Protein AF-A0A2D6E5T2-F1 (afdb_monomer_lite)

Structure (mmCIF, N/CA/C/O backbone):
data_AF-A0A2D6E5T2-F1
#
_entry.id   AF-A0A2D6E5T2-F1
#
loop_
_atom_site.group_PDB
_atom_site.id
_atom_site.type_symbol
_atom_site.label_atom_id
_atom_site.label_alt_id
_atom_site.label_comp_id
_atom_site.label_asym_id
_atom_site.label_entity_id
_atom_site.label_seq_id
_atom_site.pdbx_PDB_ins_code
_atom_site.Cartn_x
_atom_site.Cartn_y
_atom_site.Cartn_z
_atom_site.occupancy
_atom_site.B_iso_or_equiv
_atom_site.auth_seq_id
_atom_site.auth_comp_id
_atom_site.auth_asym_id
_atom_site.auth_atom_id
_atom_site.pdbx_PDB_model_num
ATOM 1 N N . ILE A 1 1 ? 6.210 11.030 -13.952 1.00 91.38 1 ILE A N 1
ATOM 2 C CA . ILE A 1 1 ? 4.864 11.415 -13.448 1.00 91.38 1 ILE A CA 1
ATOM 3 C C . ILE A 1 1 ? 3.817 10.386 -13.850 1.00 91.38 1 ILE A C 1
ATOM 5 O O . ILE A 1 1 ? 3.190 9.835 -12.960 1.00 91.38 1 ILE A O 1
ATOM 9 N N . LEU A 1 2 ? 3.668 10.065 -15.143 1.00 96.06 2 LEU A N 1
ATOM 10 C CA . LEU A 1 2 ? 2.679 9.072 -15.586 1.00 96.06 2 LEU A CA 1
ATOM 11 C C . LEU A 1 2 ? 2.822 7.721 -14.865 1.00 96.06 2 LEU A C 1
ATOM 13 O O . LEU A 1 2 ? 1.842 7.236 -14.321 1.00 96.06 2 LEU A O 1
ATOM 17 N N . ALA A 1 3 ? 4.040 7.175 -14.765 1.00 94.00 3 ALA A N 1
ATOM 18 C CA . ALA A 1 3 ? 4.286 5.924 -14.041 1.00 94.00 3 ALA A CA 1
ATOM 19 C C . ALA A 1 3 ? 3.826 5.972 -12.572 1.00 94.00 3 ALA A C 1
ATOM 21 O O . ALA A 1 3 ? 3.223 5.023 -12.094 1.00 94.00 3 ALA A O 1
ATOM 22 N N . PHE A 1 4 ? 4.035 7.097 -11.883 1.00 96.69 4 PHE A N 1
ATOM 23 C CA . PHE A 1 4 ? 3.576 7.294 -10.504 1.00 96.69 4 PHE A CA 1
ATOM 24 C C . PHE A 1 4 ? 2.048 7.287 -10.394 1.00 96.69 4 PHE A C 1
ATOM 26 O O . PHE A 1 4 ? 1.498 6.590 -9.547 1.00 96.69 4 PHE A O 1
ATOM 33 N N . LEU A 1 5 ? 1.355 8.013 -11.278 1.00 97.94 5 LEU A N 1
ATOM 34 C CA . LEU A 1 5 ? -0.110 8.033 -11.299 1.00 97.94 5 LEU A CA 1
ATOM 35 C C . LEU A 1 5 ? -0.687 6.660 -11.655 1.00 97.94 5 LEU A C 1
ATOM 37 O O . LEU A 1 5 ? -1.632 6.213 -11.014 1.00 97.94 5 LEU A O 1
ATOM 41 N N . LEU A 1 6 ? -0.091 5.976 -12.636 1.00 97.19 6 LEU A N 1
ATOM 42 C CA . LEU A 1 6 ? -0.464 4.609 -12.991 1.00 97.19 6 LEU A CA 1
ATOM 43 C C . LEU A 1 6 ? -0.214 3.639 -11.834 1.00 97.19 6 LEU A C 1
ATOM 45 O O . LEU A 1 6 ? -1.042 2.768 -11.617 1.00 97.19 6 LEU A O 1
ATOM 49 N N . GLY A 1 7 ? 0.857 3.825 -11.057 1.00 95.62 7 GLY A N 1
ATOM 50 C CA . GLY A 1 7 ? 1.105 3.075 -9.826 1.00 95.62 7 GLY A CA 1
ATOM 51 C C . GLY A 1 7 ? -0.039 3.230 -8.823 1.00 95.62 7 GLY A C 1
ATOM 52 O O . GLY A 1 7 ? -0.617 2.231 -8.405 1.00 95.62 7 GLY A O 1
ATOM 53 N N . ILE A 1 8 ? -0.439 4.472 -8.523 1.00 97.56 8 ILE A N 1
ATOM 54 C CA . ILE A 1 8 ? -1.565 4.756 -7.614 1.00 97.56 8 ILE A CA 1
ATOM 55 C C . ILE A 1 8 ? -2.859 4.114 -8.123 1.00 97.56 8 ILE A C 1
ATOM 57 O O . ILE A 1 8 ? -3.568 3.459 -7.366 1.00 97.56 8 ILE A O 1
ATOM 61 N N . ILE A 1 9 ? -3.176 4.301 -9.406 1.00 97.25 9 ILE A N 1
ATOM 62 C CA . ILE A 1 9 ? -4.399 3.753 -10.003 1.00 97.25 9 ILE A CA 1
ATOM 63 C C . ILE A 1 9 ? -4.368 2.224 -9.964 1.00 97.25 9 ILE A C 1
ATOM 65 O O . ILE A 1 9 ? -5.364 1.607 -9.601 1.00 97.25 9 ILE A O 1
ATOM 69 N N . SER A 1 10 ? -3.229 1.615 -10.303 1.00 95.50 10 SER A N 1
ATOM 70 C CA . SER A 1 10 ? -3.079 0.160 -10.308 1.00 95.50 10 SER A CA 1
ATOM 71 C C . SER A 1 10 ? -3.319 -0.444 -8.930 1.00 95.50 10 SER A C 1
ATOM 73 O O . SER A 1 10 ? -3.956 -1.485 -8.853 1.00 95.50 10 SER A O 1
ATOM 75 N N . HIS A 1 11 ? -2.901 0.233 -7.857 1.00 94.62 11 HIS A N 1
ATOM 76 C CA . HIS A 1 11 ? -3.153 -0.215 -6.492 1.00 94.62 11 HIS A CA 1
ATOM 77 C C . HIS A 1 11 ? -4.660 -0.318 -6.212 1.00 94.62 11 HIS A C 1
ATOM 79 O O . HIS A 1 11 ? -5.152 -1.404 -5.941 1.00 94.62 11 HIS A O 1
ATOM 85 N N . PHE A 1 12 ? -5.425 0.761 -6.417 1.00 95.12 12 PHE A N 1
ATOM 86 C CA . PHE A 1 12 ? -6.878 0.731 -6.186 1.00 95.12 12 PHE A CA 1
ATOM 87 C C . PHE A 1 12 ? -7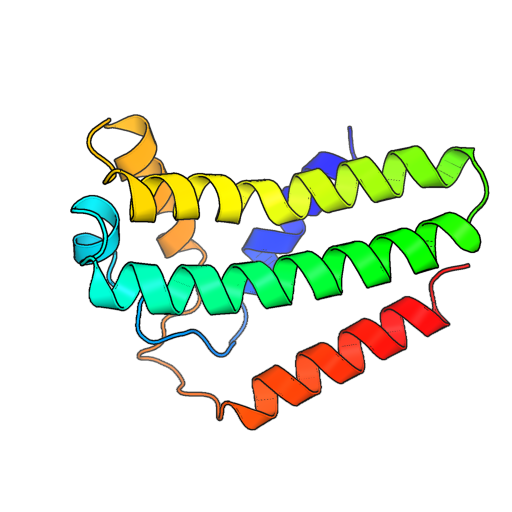.632 -0.234 -7.111 1.00 95.12 12 PHE A C 1
ATOM 89 O O . PHE A 1 12 ? -8.667 -0.773 -6.732 1.00 95.12 12 PHE A O 1
ATOM 96 N N . VAL A 1 13 ? -7.132 -0.457 -8.331 1.00 95.06 13 VAL A N 1
ATOM 97 C CA . VAL A 1 13 ? -7.694 -1.471 -9.236 1.00 95.06 13 VAL A CA 1
ATOM 98 C C . VAL A 1 13 ? -7.459 -2.881 -8.692 1.00 95.06 13 VAL A C 1
ATOM 100 O O . VAL A 1 13 ? -8.357 -3.713 -8.787 1.00 95.06 13 VAL A O 1
ATOM 103 N N . LEU A 1 14 ? -6.278 -3.157 -8.136 1.00 91.06 14 LEU A N 1
ATOM 104 C CA . LEU A 1 14 ? -5.952 -4.458 -7.555 1.00 91.06 14 LEU A CA 1
ATOM 105 C C . LEU A 1 14 ? -6.720 -4.706 -6.251 1.00 91.06 14 LEU A C 1
ATOM 107 O O . LEU A 1 14 ? -7.239 -5.806 -6.075 1.00 91.06 14 LEU A O 1
ATOM 111 N N . ASP A 1 15 ? -6.885 -3.683 -5.411 1.00 90.69 15 ASP A N 1
ATOM 112 C CA . ASP A 1 15 ? -7.689 -3.757 -4.184 1.00 90.69 15 ASP A CA 1
ATOM 113 C C . ASP A 1 15 ? -9.167 -4.071 -4.471 1.00 90.69 15 ASP A C 1
ATOM 115 O O . ASP A 1 15 ? -9.845 -4.694 -3.658 1.00 90.69 15 ASP A O 1
ATOM 119 N N . ALA A 1 16 ? -9.683 -3.698 -5.645 1.00 91.56 16 ALA A N 1
ATOM 120 C CA . ALA A 1 16 ? -11.065 -3.982 -6.037 1.00 91.56 16 ALA A CA 1
ATOM 121 C C . ALA A 1 16 ? -11.307 -5.440 -6.472 1.00 91.56 16 ALA A C 1
ATOM 123 O O . ALA A 1 16 ? -12.456 -5.855 -6.645 1.00 91.56 16 ALA A O 1
ATOM 124 N N . ILE A 1 17 ? -10.249 -6.230 -6.673 1.00 89.88 17 ILE A N 1
ATOM 125 C CA . ILE A 1 17 ? -10.327 -7.638 -7.085 1.00 89.88 17 ILE A CA 1
ATOM 126 C C . ILE A 1 17 ? -10.326 -8.526 -5.830 1.00 89.88 17 ILE A C 1
ATOM 128 O O . ILE A 1 17 ? -9.678 -8.176 -4.848 1.00 89.88 17 ILE A O 1
ATOM 132 N N . PRO A 1 18 ? -11.001 -9.693 -5.821 1.00 87.94 18 PRO A N 1
ATOM 133 C CA . PRO A 1 18 ? -10.924 -10.620 -4.695 1.00 87.94 18 PRO A CA 1
ATOM 134 C C . PRO A 1 18 ? -9.477 -10.979 -4.330 1.00 87.94 18 PRO A C 1
ATOM 136 O O . PRO A 1 18 ? -8.759 -11.595 -5.122 1.00 87.94 18 PRO A O 1
ATOM 139 N N . HIS A 1 19 ? -9.068 -10.643 -3.109 1.00 85.75 19 HIS A N 1
ATOM 140 C CA . HIS A 1 19 ? -7.755 -10.966 -2.559 1.00 85.75 19 HIS A CA 1
ATOM 141 C C . HIS A 1 19 ? -7.863 -11.398 -1.088 1.00 85.75 19 HIS A C 1
ATOM 143 O O . HIS A 1 19 ? -8.935 -11.381 -0.477 1.00 85.75 19 HIS A O 1
ATOM 149 N N . THR A 1 20 ? -6.767 -11.936 -0.552 1.00 81.81 20 THR A N 1
ATOM 150 C CA . THR A 1 20 ? -6.680 -12.343 0.854 1.00 81.81 20 THR A CA 1
ATOM 151 C C . THR A 1 20 ? -6.065 -11.245 1.691 1.00 81.81 20 THR A C 1
ATOM 153 O O . THR A 1 20 ? -4.877 -10.978 1.519 1.00 81.81 20 THR A O 1
ATOM 156 N N . ASP A 1 21 ? -6.810 -10.777 2.687 1.00 75.25 21 ASP A N 1
ATOM 157 C CA . ASP A 1 21 ? -6.295 -9.823 3.661 1.00 75.25 21 ASP A CA 1
ATOM 158 C C . ASP A 1 21 ? -6.063 -10.414 5.039 1.00 75.25 21 ASP A C 1
ATOM 160 O O . ASP A 1 21 ? -6.721 -11.380 5.455 1.00 75.25 21 ASP A O 1
ATOM 164 N N . PRO A 1 22 ? -5.127 -9.825 5.799 1.00 66.44 22 PRO A N 1
ATOM 165 C CA . PRO A 1 22 ? -5.122 -10.012 7.234 1.00 66.44 22 PRO A CA 1
ATOM 166 C C . PRO A 1 22 ? -6.458 -9.518 7.813 1.00 66.44 22 PRO A C 1
ATOM 168 O O . PRO A 1 22 ? -6.990 -8.500 7.388 1.00 66.44 22 PRO A O 1
ATOM 171 N N . GLU A 1 23 ? -6.977 -10.192 8.844 1.00 60.75 23 GLU A N 1
ATOM 172 C CA . GLU A 1 23 ? -8.244 -9.867 9.543 1.00 60.75 23 GLU A CA 1
ATOM 173 C C . GLU A 1 23 ? -8.242 -8.491 10.268 1.00 60.75 23 GLU A C 1
ATOM 175 O O . GLU A 1 23 ? -9.000 -8.261 11.205 1.00 60.75 23 GLU A O 1
ATOM 180 N N . ILE A 1 24 ? -7.355 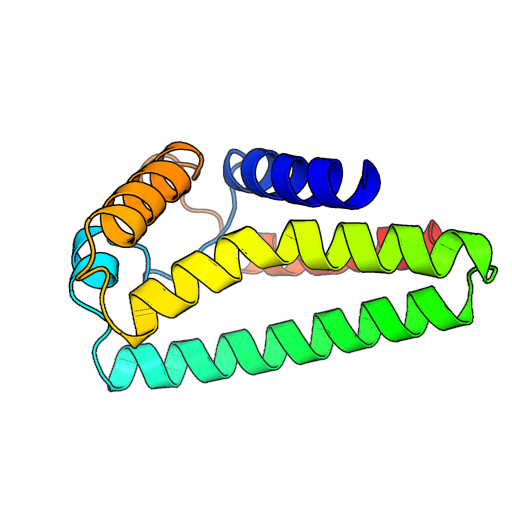-7.572 9.882 1.00 56.97 24 ILE A N 1
ATOM 181 C CA . ILE A 1 24 ? -7.028 -6.310 10.554 1.00 56.97 24 ILE A CA 1
ATOM 182 C C . ILE A 1 24 ? -7.834 -5.124 9.974 1.00 56.97 24 ILE A C 1
ATOM 184 O O . ILE A 1 24 ? -7.779 -4.017 10.508 1.00 56.97 24 ILE A O 1
ATOM 188 N N . ILE A 1 25 ? -8.635 -5.331 8.926 1.00 62.41 25 ILE A N 1
ATOM 189 C CA . ILE A 1 25 ? -9.294 -4.253 8.170 1.00 62.41 25 ILE A CA 1
ATOM 190 C C . ILE A 1 25 ? -10.709 -3.958 8.703 1.00 62.41 25 ILE A C 1
ATOM 192 O O . ILE A 1 25 ? -11.703 -4.050 7.991 1.00 62.41 25 ILE A O 1
ATOM 196 N N . ASP A 1 26 ? -10.820 -3.581 9.979 1.00 77.12 26 ASP A N 1
ATOM 197 C CA . ASP A 1 26 ? -11.987 -2.816 10.441 1.00 77.12 26 ASP A CA 1
ATOM 198 C C . ASP A 1 26 ? -11.639 -1.327 10.370 1.00 77.12 26 ASP A C 1
ATOM 200 O O . ASP A 1 26 ? -10.757 -0.842 11.085 1.00 77.12 26 ASP A O 1
ATOM 204 N N . THR A 1 27 ? -12.352 -0.578 9.527 1.00 83.06 27 THR A N 1
ATOM 205 C CA . THR A 1 27 ? -12.176 0.875 9.384 1.00 83.06 27 THR A CA 1
ATOM 206 C C . THR A 1 27 ? -12.290 1.608 10.720 1.00 83.06 27 THR A C 1
ATOM 208 O O . THR A 1 27 ? -11.575 2.590 10.939 1.00 83.06 27 THR A O 1
ATOM 211 N N . LYS A 1 28 ? -13.117 1.128 11.660 1.00 84.50 28 LYS A N 1
ATOM 212 C CA . LYS A 1 28 ? -13.210 1.694 13.015 1.00 84.50 28 LYS A CA 1
ATOM 213 C C . LYS A 1 28 ? -11.928 1.464 13.808 1.00 84.50 28 LYS A C 1
ATOM 215 O O . LYS A 1 28 ? -11.428 2.405 14.426 1.00 84.50 28 LYS A O 1
ATOM 220 N N . ALA A 1 29 ? -11.377 0.252 13.760 1.00 83.50 29 ALA A N 1
ATOM 221 C CA . ALA A 1 29 ? -10.123 -0.083 14.428 1.00 83.50 29 ALA A CA 1
ATOM 222 C C . ALA A 1 29 ? -8.946 0.712 13.840 1.00 83.50 29 ALA A C 1
ATOM 224 O O . ALA A 1 29 ? -8.159 1.291 14.586 1.00 83.50 29 ALA A O 1
ATOM 225 N N . VAL A 1 30 ? -8.871 0.833 12.511 1.00 85.00 30 VAL A N 1
ATOM 226 C CA . VAL A 1 30 ? -7.849 1.643 11.828 1.00 85.00 30 VAL A CA 1
ATOM 227 C C . VAL A 1 30 ? -7.955 3.115 12.229 1.00 85.00 30 VAL A C 1
ATOM 229 O O . VAL A 1 30 ? -6.950 3.747 12.549 1.00 85.00 30 VAL A O 1
ATOM 232 N N . LYS A 1 31 ? -9.171 3.674 12.276 1.00 87.75 31 LYS A N 1
ATOM 233 C CA . LYS A 1 31 ? -9.385 5.070 12.687 1.00 87.75 31 LYS A CA 1
ATOM 234 C C . LYS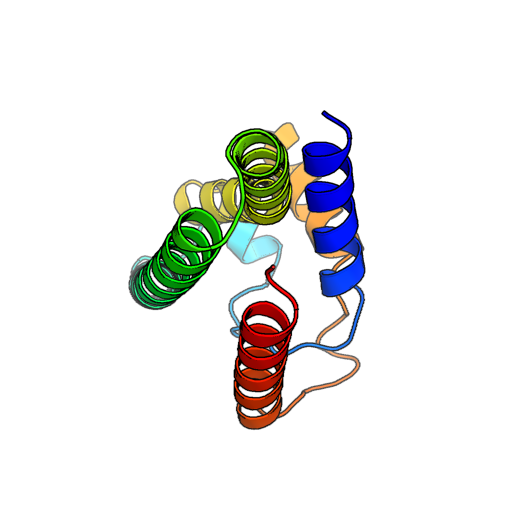 A 1 31 ? -9.008 5.321 14.148 1.00 87.75 31 LYS A C 1
ATOM 236 O O . LYS A 1 31 ? -8.474 6.391 14.445 1.00 87.75 31 LYS A O 1
ATOM 241 N N . ALA A 1 32 ? -9.2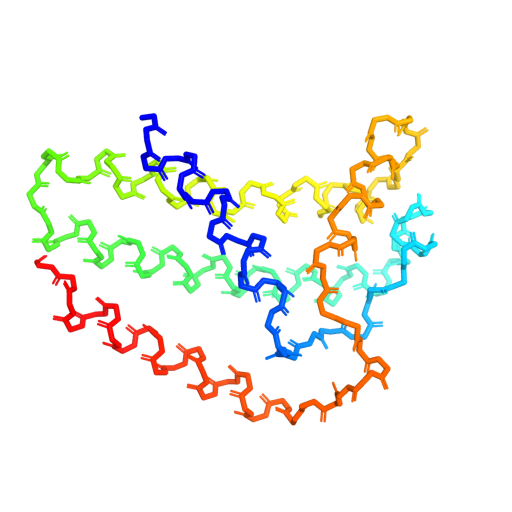48 4.360 15.038 1.00 86.50 32 ALA A N 1
ATOM 242 C CA . ALA A 1 32 ? -8.855 4.440 16.445 1.00 86.50 32 ALA A CA 1
ATOM 243 C C . ALA A 1 32 ? -7.342 4.227 16.666 1.00 86.50 32 ALA A C 1
ATOM 245 O O . ALA A 1 32 ? -6.789 4.733 17.644 1.00 86.50 32 ALA A O 1
ATOM 246 N N . GLY A 1 33 ? -6.677 3.537 15.737 1.00 84.88 33 GLY A N 1
ATOM 247 C CA . GLY A 1 33 ? -5.309 3.046 15.875 1.00 84.88 33 GLY A CA 1
ATOM 248 C C . GLY A 1 33 ? -5.280 1.625 16.446 1.00 84.88 33 GLY A C 1
ATOM 249 O O . GLY A 1 33 ? -6.104 1.249 17.282 1.00 84.88 33 GLY A O 1
ATOM 250 N N . LEU A 1 34 ? -4.324 0.816 15.986 1.00 85.75 34 LEU A N 1
ATOM 251 C CA . LEU A 1 34 ? -4.247 -0.600 16.351 1.00 85.75 34 LEU A CA 1
ATOM 252 C C . LEU A 1 34 ? -3.733 -0.809 17.782 1.00 85.75 34 LEU A C 1
ATOM 254 O O . LEU A 1 34 ? -2.876 -0.074 18.281 1.00 85.75 34 LEU A O 1
ATOM 258 N N . SER A 1 35 ? -4.205 -1.878 18.433 1.00 86.25 35 SER A N 1
ATOM 259 C CA . SER A 1 35 ? -3.661 -2.310 19.724 1.00 86.25 35 SER A CA 1
ATOM 260 C C . SER A 1 35 ? -2.184 -2.707 19.589 1.00 86.25 35 SER A C 1
ATOM 262 O O . SER A 1 35 ? -1.731 -3.124 18.521 1.00 86.25 35 SER A O 1
ATOM 264 N N . LYS A 1 36 ? -1.413 -2.625 20.683 1.00 85.62 36 LYS A N 1
ATOM 265 C CA . LYS A 1 36 ? 0.028 -2.954 20.670 1.00 85.62 36 LYS A CA 1
ATOM 266 C C . LYS A 1 36 ? 0.318 -4.361 20.135 1.00 85.62 36 LYS A C 1
ATOM 268 O O . LYS A 1 36 ? 1.302 -4.555 19.421 1.00 85.62 36 LYS A O 1
ATOM 273 N N . GLU A 1 37 ? -0.522 -5.335 20.476 1.00 85.56 37 GLU A N 1
ATOM 274 C CA . GLU A 1 37 ? -0.348 -6.722 20.043 1.00 85.56 37 GLU A CA 1
ATOM 275 C C . GLU A 1 37 ? -0.540 -6.866 18.529 1.00 85.56 37 GLU A C 1
ATOM 277 O O . GLU A 1 37 ? 0.345 -7.383 17.841 1.00 85.56 37 GLU A O 1
ATOM 282 N N . ILE A 1 38 ? -1.657 -6.349 18.004 1.00 83.38 38 ILE A N 1
ATOM 283 C CA . ILE A 1 38 ? -1.965 -6.379 16.569 1.00 83.38 38 ILE A CA 1
ATOM 284 C C . ILE A 1 38 ? -0.887 -5.617 15.801 1.00 83.38 38 ILE A C 1
ATOM 286 O O . ILE A 1 38 ? -0.356 -6.119 14.812 1.00 83.38 38 ILE A O 1
ATOM 290 N N . LEU A 1 39 ? -0.476 -4.456 16.312 1.00 83.94 39 LEU A N 1
ATOM 291 C CA . LEU A 1 39 ? 0.552 -3.635 15.692 1.00 83.94 39 LEU A CA 1
ATOM 292 C C . LEU A 1 39 ? 1.908 -4.350 15.607 1.00 83.94 39 LEU A C 1
ATOM 294 O O . LEU A 1 39 ? 2.625 -4.211 14.619 1.00 83.94 39 LEU A O 1
ATOM 298 N N . THR A 1 40 ? 2.265 -5.150 16.612 1.00 86.12 40 THR A N 1
ATOM 299 C CA . THR A 1 40 ? 3.521 -5.916 16.610 1.00 86.12 40 THR A CA 1
ATOM 300 C C . THR A 1 40 ? 3.494 -7.059 15.592 1.00 86.12 40 THR A C 1
ATOM 302 O O . THR A 1 40 ? 4.529 -7.397 15.015 1.00 86.12 40 THR A O 1
ATOM 305 N N . ARG A 1 41 ? 2.328 -7.673 15.362 1.00 84.38 41 ARG A N 1
ATOM 306 C CA . ARG A 1 41 ? 2.149 -8.676 14.300 1.00 84.38 41 ARG A CA 1
ATOM 307 C C . ARG A 1 41 ? 2.192 -8.013 12.922 1.00 84.38 41 ARG A C 1
ATOM 309 O O . ARG A 1 41 ? 2.958 -8.450 12.071 1.00 84.38 41 ARG A O 1
ATOM 316 N N . PHE A 1 42 ? 1.463 -6.911 12.754 1.00 82.38 42 PHE A N 1
ATOM 317 C CA . PHE A 1 42 ? 1.426 -6.121 11.524 1.00 82.38 42 PHE A CA 1
ATOM 318 C C . PHE A 1 42 ? 2.823 -5.652 11.096 1.00 82.38 42 PHE A C 1
ATOM 320 O O . PHE A 1 42 ? 3.238 -5.903 9.972 1.00 82.38 42 PHE A O 1
ATOM 327 N N . ARG A 1 43 ? 3.611 -5.079 12.018 1.00 84.44 43 ARG A N 1
ATOM 328 C CA . ARG A 1 43 ? 4.993 -4.642 11.743 1.00 84.44 43 ARG A CA 1
ATOM 329 C C . ARG A 1 43 ? 5.892 -5.760 11.220 1.00 84.44 43 ARG A C 1
ATOM 331 O O . ARG A 1 43 ? 6.749 -5.493 10.388 1.00 84.44 43 ARG A O 1
ATOM 338 N N . ARG A 1 44 ? 5.721 -6.992 11.711 1.00 84.94 44 ARG A N 1
ATOM 339 C CA . ARG A 1 44 ? 6.510 -8.144 11.251 1.00 84.94 44 ARG A CA 1
ATOM 340 C C . ARG A 1 44 ? 6.158 -8.535 9.819 1.00 84.94 44 ARG A C 1
ATOM 342 O O . ARG A 1 44 ? 7.070 -8.769 9.039 1.00 84.94 44 ARG A O 1
ATOM 349 N N . ILE A 1 45 ? 4.868 -8.563 9.486 1.00 82.75 45 ILE A N 1
ATOM 350 C CA . ILE A 1 45 ? 4.392 -8.865 8.128 1.00 82.75 45 ILE A CA 1
ATOM 351 C C . ILE A 1 45 ? 4.888 -7.789 7.156 1.00 82.75 45 ILE A C 1
ATOM 353 O O . ILE A 1 45 ? 5.595 -8.108 6.209 1.00 82.75 45 ILE A O 1
ATOM 357 N N . VAL A 1 46 ? 4.651 -6.511 7.475 1.00 83.12 46 VAL A N 1
ATOM 358 C CA . VAL A 1 46 ? 5.094 -5.379 6.646 1.00 83.12 46 VAL A CA 1
ATOM 359 C C . VAL A 1 46 ? 6.610 -5.371 6.455 1.00 83.12 46 VAL A C 1
ATOM 361 O O . VAL A 1 46 ? 7.083 -5.095 5.360 1.00 83.12 46 VAL A O 1
ATOM 364 N N . ALA A 1 47 ? 7.397 -5.687 7.488 1.00 86.25 47 ALA A N 1
ATOM 365 C CA . ALA A 1 47 ? 8.851 -5.754 7.348 1.00 86.25 47 ALA A CA 1
ATOM 366 C C . ALA A 1 47 ? 9.287 -6.829 6.337 1.00 86.25 47 ALA A C 1
ATOM 368 O O . ALA A 1 47 ? 10.192 -6.579 5.544 1.00 86.25 47 ALA A O 1
ATOM 369 N N . ILE A 1 48 ? 8.641 -7.999 6.345 1.00 85.62 48 ILE A N 1
ATOM 370 C CA . ILE A 1 48 ? 8.914 -9.072 5.380 1.00 85.62 48 ILE A CA 1
ATOM 371 C C . ILE A 1 48 ? 8.511 -8.629 3.969 1.00 85.62 48 ILE A C 1
ATOM 373 O O . ILE A 1 48 ? 9.315 -8.758 3.048 1.00 85.62 48 ILE A O 1
ATOM 377 N N . ASP A 1 49 ? 7.321 -8.050 3.804 1.00 82.38 49 ASP A N 1
ATOM 378 C CA . ASP A 1 49 ? 6.837 -7.597 2.496 1.00 82.38 49 ASP A CA 1
ATOM 379 C C . ASP A 1 49 ? 7.712 -6.486 1.911 1.00 82.38 49 ASP A C 1
ATOM 381 O O . ASP A 1 49 ? 8.080 -6.539 0.739 1.00 82.38 49 ASP A O 1
ATOM 385 N N . VAL A 1 50 ? 8.141 -5.523 2.733 1.00 84.69 50 VAL A N 1
ATOM 386 C CA . VAL A 1 50 ? 9.081 -4.475 2.314 1.00 84.69 50 VAL A CA 1
ATOM 387 C C . VAL A 1 50 ? 10.407 -5.084 1.857 1.00 84.69 50 VAL A C 1
ATOM 389 O O . VAL A 1 50 ? 10.928 -4.682 0.819 1.00 84.69 50 VAL A O 1
ATOM 392 N N . LEU A 1 51 ? 10.953 -6.071 2.574 1.00 86.25 51 LEU A N 1
ATOM 393 C CA . LEU A 1 51 ? 12.192 -6.746 2.164 1.00 86.25 51 LEU A CA 1
ATOM 394 C C . LEU A 1 51 ? 12.036 -7.499 0.833 1.00 86.25 51 LEU A C 1
ATOM 396 O O . LEU A 1 51 ? 12.935 -7.443 -0.011 1.00 86.25 51 LEU A O 1
ATOM 400 N N . LEU A 1 52 ? 10.900 -8.171 0.624 1.00 83.44 52 LEU A N 1
ATOM 401 C CA . LEU A 1 52 ? 10.588 -8.854 -0.633 1.00 83.44 52 LEU A CA 1
ATOM 402 C C . LEU A 1 52 ? 10.469 -7.860 -1.792 1.00 83.44 52 LEU A C 1
ATOM 404 O O . LEU A 1 52 ? 11.110 -8.046 -2.825 1.00 83.44 52 LEU A O 1
ATOM 408 N N . VAL A 1 53 ? 9.719 -6.771 -1.607 1.00 82.88 53 VAL A N 1
ATOM 409 C CA . VAL A 1 53 ? 9.566 -5.715 -2.618 1.00 82.88 53 VAL A CA 1
ATOM 410 C C . VAL A 1 53 ? 10.910 -5.071 -2.943 1.00 82.88 53 VAL A C 1
ATOM 412 O O . VAL A 1 53 ? 11.239 -4.928 -4.118 1.00 82.88 53 VAL A O 1
ATOM 415 N N . LEU A 1 54 ? 11.724 -4.736 -1.938 1.00 84.25 54 LEU A N 1
ATOM 416 C CA . LEU A 1 54 ? 13.059 -4.176 -2.161 1.00 84.25 54 LEU A CA 1
ATOM 417 C C . LEU A 1 54 ? 13.941 -5.136 -2.957 1.00 84.25 54 LEU A C 1
ATOM 419 O O . LEU A 1 54 ? 14.632 -4.704 -3.873 1.00 84.25 54 LEU A O 1
ATOM 423 N N . THR A 1 55 ? 13.884 -6.434 -2.664 1.00 83.94 55 THR A N 1
ATOM 424 C CA . THR A 1 55 ? 14.638 -7.446 -3.413 1.00 83.94 55 THR A CA 1
ATOM 425 C C . THR A 1 55 ? 14.205 -7.478 -4.880 1.00 83.94 55 THR A C 1
ATOM 427 O O . THR A 1 55 ? 15.051 -7.450 -5.772 1.00 83.94 55 THR A O 1
ATOM 430 N N . VAL A 1 56 ? 12.899 -7.459 -5.151 1.00 81.44 56 VAL A N 1
ATOM 431 C CA . VAL A 1 56 ? 12.346 -7.455 -6.517 1.00 81.44 56 VAL A CA 1
ATOM 432 C C . VAL A 1 56 ? 12.719 -6.176 -7.265 1.00 81.44 56 VAL A C 1
ATOM 434 O O . VAL A 1 56 ? 13.157 -6.247 -8.412 1.00 81.44 56 VAL A O 1
ATOM 437 N N . VAL A 1 57 ? 12.613 -5.014 -6.615 1.00 82.56 57 VAL A N 1
ATOM 438 C CA . VAL A 1 57 ? 13.022 -3.726 -7.193 1.00 82.56 57 VAL A CA 1
ATOM 439 C C . VAL A 1 57 ? 14.518 -3.729 -7.494 1.00 82.56 57 VAL A C 1
ATOM 441 O O . VAL A 1 57 ? 14.911 -3.343 -8.587 1.00 82.56 57 VAL A O 1
ATOM 444 N N . MET A 1 58 ? 15.365 -4.218 -6.589 1.00 83.56 58 MET A N 1
ATOM 445 C CA . MET A 1 58 ? 16.807 -4.300 -6.832 1.00 83.56 58 MET A CA 1
ATOM 446 C C . MET A 1 58 ? 17.140 -5.237 -7.997 1.00 83.56 58 MET A C 1
ATOM 448 O O . MET A 1 58 ? 17.991 -4.900 -8.818 1.00 83.56 58 MET A O 1
ATOM 452 N N . ILE A 1 59 ? 16.461 -6.381 -8.121 1.00 82.25 59 ILE A N 1
ATOM 453 C CA . ILE A 1 59 ? 16.622 -7.276 -9.277 1.00 82.25 59 ILE A CA 1
ATOM 454 C C . ILE A 1 59 ? 16.203 -6.564 -10.565 1.00 82.25 59 ILE A C 1
ATOM 456 O O . ILE A 1 59 ? 16.946 -6.614 -11.542 1.00 82.25 59 ILE A O 1
ATOM 460 N N . ALA A 1 60 ? 15.060 -5.871 -10.558 1.00 80.12 60 ALA A N 1
ATOM 461 C CA . ALA A 1 60 ? 14.594 -5.088 -11.696 1.00 80.12 60 ALA A CA 1
ATOM 462 C C . ALA A 1 60 ? 15.657 -4.070 -12.123 1.00 80.12 60 ALA A C 1
ATOM 464 O O . ALA A 1 60 ? 16.107 -4.094 -13.262 1.00 80.12 60 ALA A O 1
ATOM 465 N N . LEU A 1 61 ? 16.131 -3.243 -11.187 1.00 83.00 61 LEU A N 1
ATOM 466 C CA . LEU A 1 61 ? 17.111 -2.185 -11.442 1.00 83.00 61 LEU A CA 1
ATOM 467 C C . LEU A 1 61 ? 18.448 -2.687 -12.007 1.00 83.00 61 LEU A C 1
ATOM 469 O O . LEU A 1 61 ? 19.119 -1.927 -12.698 1.00 83.00 61 LEU A O 1
ATOM 473 N N . ASN A 1 62 ? 18.831 -3.940 -11.745 1.00 83.62 62 ASN A N 1
ATOM 474 C CA . ASN A 1 62 ? 20.042 -4.543 -12.312 1.00 83.62 62 ASN A CA 1
ATOM 475 C C . ASN A 1 62 ? 19.873 -5.038 -13.760 1.00 83.62 62 ASN A C 1
ATOM 477 O O . ASN A 1 62 ? 20.873 -5.346 -14.404 1.00 83.62 62 ASN A O 1
ATOM 481 N N . ARG A 1 63 ? 18.639 -5.154 -14.267 1.00 82.25 63 ARG A N 1
ATOM 482 C CA . ARG A 1 63 ? 18.346 -5.686 -15.612 1.00 82.25 63 ARG A CA 1
ATOM 483 C C . ARG A 1 63 ? 17.948 -4.598 -16.614 1.00 82.25 63 ARG A C 1
ATOM 485 O O . ARG A 1 63 ? 18.308 -4.683 -17.783 1.00 82.25 63 ARG A O 1
ATOM 492 N N . VAL A 1 64 ? 17.327 -3.516 -16.143 1.00 79.88 64 VAL A N 1
ATOM 493 C CA . VAL A 1 64 ? 16.889 -2.400 -16.997 1.00 79.88 64 VAL A CA 1
ATOM 494 C C . VAL A 1 64 ? 17.961 -1.349 -17.286 1.00 79.88 64 VAL A C 1
ATOM 496 O O . VAL A 1 64 ? 18.806 -1.014 -16.459 1.00 79.88 64 VAL A O 1
ATOM 499 N N . SER A 1 65 ? 17.832 -0.724 -18.460 1.00 71.12 65 SER A N 1
ATOM 500 C CA . SER A 1 65 ? 18.575 0.485 -18.829 1.00 71.12 65 SER A CA 1
ATOM 501 C C . SER A 1 65 ? 18.196 1.706 -17.971 1.00 71.12 65 SER A C 1
ATOM 503 O O . SER A 1 65 ? 17.054 1.873 -17.531 1.00 71.12 65 SER A O 1
ATOM 505 N N . THR A 1 66 ? 19.153 2.621 -17.793 1.00 67.25 66 THR A N 1
ATOM 506 C CA . THR A 1 66 ? 19.064 3.815 -16.931 1.00 67.25 66 THR A CA 1
ATOM 507 C C . THR A 1 66 ? 17.819 4.698 -17.139 1.00 67.25 66 THR A C 1
ATOM 509 O O . THR A 1 66 ? 17.280 5.187 -16.145 1.00 67.25 66 THR A O 1
ATOM 512 N N . PRO A 1 67 ? 17.299 4.918 -18.368 1.00 68.81 67 PRO A N 1
ATOM 513 C CA . PRO A 1 67 ? 16.076 5.703 -18.566 1.00 68.81 67 PRO A CA 1
ATOM 514 C C . PRO A 1 67 ? 14.810 5.048 -17.987 1.00 68.81 67 PRO A C 1
ATOM 516 O O . PRO A 1 67 ? 13.889 5.752 -17.567 1.00 68.81 67 PRO A O 1
ATOM 519 N N . MET A 1 68 ? 14.747 3.712 -17.933 1.00 78.81 68 MET A N 1
ATOM 520 C CA . MET A 1 68 ? 13.590 2.982 -17.395 1.00 78.81 68 MET A CA 1
ATOM 521 C C . MET A 1 68 ? 13.575 2.952 -15.864 1.00 78.81 68 MET A C 1
ATOM 523 O O . MET A 1 68 ? 12.494 2.922 -15.272 1.00 78.81 68 MET A O 1
ATOM 527 N N . THR A 1 69 ? 14.742 3.061 -15.223 1.00 83.62 69 THR A N 1
ATOM 528 C CA . THR A 1 69 ? 14.901 3.102 -13.760 1.00 83.62 69 THR A CA 1
ATOM 529 C C . THR A 1 69 ? 14.006 4.147 -13.099 1.00 83.62 69 THR A C 1
ATOM 531 O O . THR A 1 69 ? 13.283 3.834 -12.154 1.00 83.62 69 THR A O 1
ATOM 534 N N . ASN A 1 70 ? 13.974 5.375 -13.625 1.00 87.75 70 ASN A N 1
ATOM 535 C CA . ASN A 1 70 ? 13.155 6.447 -13.049 1.00 87.75 70 ASN A CA 1
ATOM 536 C C . ASN A 1 70 ? 11.656 6.139 -13.128 1.00 87.75 70 ASN A C 1
ATOM 538 O O . ASN A 1 70 ? 10.911 6.427 -12.193 1.00 87.75 70 ASN A O 1
ATOM 542 N N . SER A 1 71 ? 11.205 5.545 -14.233 1.00 89.25 71 SER A N 1
ATOM 543 C CA . SER A 1 71 ? 9.799 5.175 -14.411 1.00 89.25 71 SER A CA 1
ATOM 544 C C . SER A 1 71 ? 9.399 4.035 -13.477 1.00 89.25 71 SER A C 1
ATOM 546 O O . SER A 1 71 ? 8.347 4.120 -12.850 1.00 89.25 71 SER A O 1
ATOM 548 N N . ILE A 1 72 ? 10.257 3.022 -13.323 1.00 86.31 72 ILE A N 1
ATOM 549 C CA . ILE A 1 72 ? 10.041 1.901 -12.398 1.00 86.31 72 ILE A CA 1
ATOM 550 C C . ILE A 1 72 ? 9.969 2.402 -10.955 1.00 86.31 72 ILE A C 1
ATOM 552 O O . ILE A 1 72 ? 9.017 2.084 -10.248 1.00 86.31 72 ILE A O 1
ATOM 556 N N . MET A 1 73 ? 10.912 3.252 -10.539 1.00 88.88 73 MET A N 1
ATOM 557 C CA . MET A 1 73 ? 10.919 3.834 -9.194 1.00 88.88 73 MET A CA 1
ATOM 558 C C . MET A 1 73 ? 9.673 4.679 -8.928 1.00 88.88 73 MET A C 1
ATOM 560 O O . MET A 1 73 ? 9.035 4.530 -7.889 1.00 88.88 73 MET A O 1
ATOM 564 N N . LEU A 1 74 ? 9.288 5.543 -9.871 1.00 92.94 74 LEU A N 1
ATOM 565 C CA . LEU A 1 74 ? 8.084 6.361 -9.734 1.00 92.94 74 LEU A CA 1
ATOM 566 C C . LEU A 1 74 ? 6.816 5.506 -9.659 1.00 92.94 74 LEU A C 1
ATOM 568 O O . LEU A 1 74 ? 5.946 5.807 -8.846 1.00 92.94 74 LEU A O 1
ATOM 572 N N . GLY A 1 75 ? 6.719 4.449 -10.469 1.00 92.31 75 GLY A N 1
ATOM 573 C CA . GLY A 1 75 ? 5.613 3.493 -10.410 1.00 92.31 75 GLY A CA 1
ATOM 574 C C . GLY A 1 75 ? 5.549 2.748 -9.081 1.00 92.31 75 GLY A C 1
ATOM 575 O O . GLY A 1 75 ? 4.486 2.705 -8.471 1.00 92.31 75 GLY A O 1
ATOM 576 N N . ALA A 1 76 ? 6.685 2.251 -8.586 1.00 90.25 76 ALA A N 1
ATOM 577 C CA . ALA A 1 76 ? 6.771 1.571 -7.296 1.00 90.25 76 ALA A CA 1
ATOM 578 C C . ALA A 1 76 ? 6.368 2.490 -6.132 1.00 90.25 76 ALA A C 1
ATOM 580 O O . ALA A 1 76 ? 5.553 2.107 -5.296 1.00 90.25 76 ALA A O 1
ATOM 581 N N . ILE A 1 77 ? 6.872 3.730 -6.105 1.00 93.25 77 ILE A N 1
ATOM 582 C CA . ILE A 1 77 ? 6.482 4.727 -5.095 1.00 93.25 77 ILE A CA 1
ATOM 583 C C . ILE A 1 77 ? 4.980 5.014 -5.187 1.00 93.25 77 ILE A C 1
ATOM 585 O O . ILE A 1 77 ? 4.306 5.052 -4.162 1.00 93.25 77 ILE A O 1
ATOM 589 N N . GLY A 1 78 ? 4.451 5.195 -6.400 1.00 96.12 78 GLY A N 1
ATOM 590 C CA . GLY A 1 78 ? 3.026 5.427 -6.624 1.00 96.12 78 GLY A CA 1
ATOM 591 C C . GLY A 1 78 ? 2.151 4.269 -6.147 1.00 96.12 78 GLY A C 1
ATOM 592 O O . GLY A 1 78 ? 1.121 4.513 -5.534 1.00 96.12 78 GLY A O 1
ATOM 593 N N . GLY A 1 79 ? 2.572 3.025 -6.377 1.00 93.44 79 GLY A N 1
ATOM 594 C CA . GLY A 1 79 ? 1.839 1.833 -5.946 1.00 93.44 79 GLY A CA 1
ATOM 595 C C . GLY A 1 79 ? 1.867 1.592 -4.435 1.00 93.44 79 GLY A C 1
ATOM 596 O O . GLY A 1 79 ? 0.876 1.136 -3.885 1.00 93.44 79 GLY A O 1
ATOM 597 N N . ILE A 1 80 ? 2.965 1.928 -3.748 1.00 92.31 80 ILE A N 1
ATOM 598 C CA . ILE A 1 80 ? 3.106 1.729 -2.289 1.00 92.31 80 ILE A CA 1
ATOM 599 C C . ILE A 1 80 ? 2.466 2.873 -1.488 1.00 92.31 80 ILE A C 1
ATOM 601 O O . ILE A 1 80 ? 2.054 2.690 -0.341 1.00 92.31 80 ILE A O 1
ATOM 605 N N . LEU A 1 81 ? 2.413 4.081 -2.059 1.00 94.56 81 LEU A N 1
ATOM 606 C CA . LEU A 1 81 ? 1.967 5.278 -1.348 1.00 94.56 81 LEU A CA 1
ATOM 607 C C . LEU A 1 81 ? 0.567 5.138 -0.717 1.00 94.56 81 LEU A C 1
ATOM 609 O O . LEU A 1 81 ? 0.427 5.566 0.434 1.00 94.56 81 LEU A O 1
ATOM 613 N N . PRO A 1 82 ? -0.449 4.559 -1.387 1.00 95.00 82 PRO A N 1
ATOM 614 C CA . PRO A 1 82 ? -1.762 4.411 -0.782 1.00 95.00 82 PRO A CA 1
ATOM 615 C C . PRO A 1 82 ? -1.750 3.636 0.548 1.00 95.00 82 PRO A C 1
ATOM 617 O O . PRO A 1 82 ? -2.256 4.135 1.563 1.00 95.00 82 PRO A O 1
ATOM 620 N N . ASP A 1 83 ? -1.088 2.482 0.586 1.00 90.75 83 ASP A N 1
ATOM 621 C CA . ASP A 1 83 ? -0.947 1.678 1.802 1.00 90.75 83 ASP A CA 1
ATOM 622 C C . ASP A 1 83 ? -0.070 2.345 2.850 1.00 90.75 83 ASP A C 1
ATOM 624 O O . ASP A 1 83 ? -0.338 2.241 4.046 1.00 90.75 83 ASP A O 1
ATOM 628 N N . ALA A 1 84 ? 0.961 3.087 2.440 1.00 90.62 84 ALA A N 1
ATOM 629 C CA . ALA A 1 84 ? 1.785 3.833 3.384 1.00 90.62 84 ALA A CA 1
ATOM 630 C C . ALA A 1 84 ? 0.946 4.863 4.165 1.00 90.62 84 ALA A C 1
ATOM 632 O O . ALA A 1 84 ? 1.094 4.996 5.384 1.00 90.62 84 ALA A O 1
ATOM 633 N N . ILE A 1 85 ? 0.018 5.560 3.497 1.00 92.94 85 ILE A N 1
ATOM 634 C CA . ILE A 1 85 ? -0.900 6.509 4.149 1.00 92.94 85 ILE A CA 1
ATOM 635 C C . ILE A 1 85 ? -1.896 5.767 5.060 1.00 92.94 85 ILE A C 1
ATOM 637 O O . ILE A 1 85 ? -2.189 6.233 6.171 1.00 92.94 85 ILE A O 1
ATOM 641 N N . LEU A 1 86 ? -2.386 4.596 4.641 1.00 91.25 86 LEU A N 1
ATOM 642 C CA . LEU A 1 86 ? -3.253 3.754 5.469 1.00 91.25 86 LEU A CA 1
ATOM 643 C C . LEU A 1 86 ? -2.516 3.255 6.726 1.00 91.25 86 LEU A C 1
ATOM 645 O O . LEU A 1 86 ? -3.026 3.380 7.842 1.00 91.25 86 LEU A O 1
ATOM 649 N N . GLY A 1 87 ? -1.278 2.787 6.575 1.00 88.44 87 GLY A N 1
ATOM 650 C CA . GLY A 1 87 ? -0.413 2.319 7.655 1.00 88.44 87 GLY A CA 1
ATOM 651 C C . GLY A 1 87 ? -0.094 3.408 8.682 1.00 88.44 87 GLY A C 1
ATOM 652 O O . GLY A 1 87 ? -0.078 3.139 9.885 1.00 88.44 87 GLY A O 1
ATOM 653 N N . LEU A 1 88 ? 0.067 4.667 8.255 1.00 88.50 88 LEU A N 1
ATOM 654 C CA . LEU A 1 88 ? 0.163 5.804 9.181 1.00 88.50 88 LEU A CA 1
ATOM 655 C C . LEU A 1 88 ? -1.106 5.959 10.027 1.00 88.50 88 LEU A C 1
ATOM 657 O O . LEU A 1 88 ? -1.018 6.230 11.227 1.00 88.50 88 LEU A O 1
ATOM 661 N N . SER A 1 89 ? -2.279 5.751 9.428 1.00 90.38 89 SER A N 1
ATOM 662 C CA . SER A 1 89 ? -3.554 5.777 10.153 1.00 90.38 89 SER A CA 1
ATOM 663 C C . SER A 1 89 ? -3.645 4.625 11.155 1.00 90.38 89 SER A C 1
ATOM 665 O O . SER A 1 89 ? -4.048 4.846 12.291 1.00 90.38 89 SER A O 1
ATOM 667 N N . MET A 1 90 ? -3.170 3.429 10.798 1.00 87.62 90 MET A N 1
ATOM 668 C CA . MET A 1 90 ? -3.095 2.283 11.714 1.00 87.62 90 MET A CA 1
ATOM 669 C C . MET A 1 90 ? -2.148 2.519 12.902 1.00 87.62 90 MET A C 1
ATOM 671 O O . MET A 1 90 ? -2.432 2.077 14.017 1.00 87.62 90 MET A O 1
ATOM 675 N N . LEU A 1 91 ? -1.028 3.218 12.678 1.00 85.69 91 LEU A N 1
ATOM 676 C CA . LEU A 1 91 ? -0.009 3.504 13.694 1.00 85.69 91 LEU A CA 1
ATOM 677 C C . LEU A 1 91 ? -0.431 4.589 14.689 1.00 85.69 91 LEU A C 1
ATOM 679 O O . LEU A 1 91 ? -0.164 4.464 15.883 1.00 85.69 91 LEU A O 1
ATOM 683 N N . TYR A 1 92 ? -1.043 5.666 14.197 1.00 86.38 92 TYR A N 1
ATOM 684 C CA . TYR A 1 92 ? -1.290 6.880 14.985 1.00 86.38 92 TYR A CA 1
ATOM 685 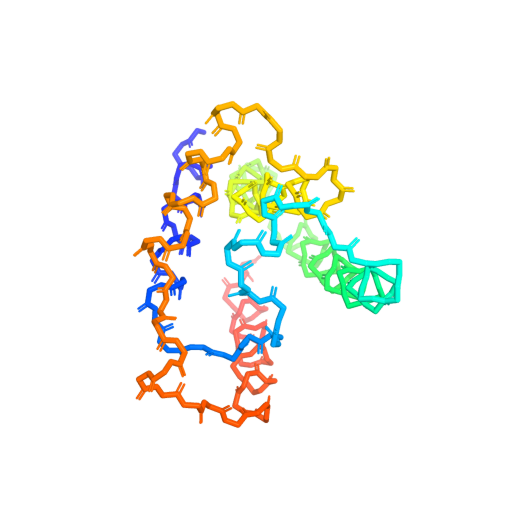C C . TYR A 1 92 ? -2.777 7.176 15.226 1.00 86.38 92 TYR A C 1
ATOM 687 O O . TYR A 1 92 ? -3.113 8.113 15.963 1.00 86.38 92 TYR A O 1
ATOM 695 N N . GLY A 1 93 ? -3.662 6.385 14.622 1.00 86.69 93 GLY A N 1
ATOM 696 C CA . GLY A 1 93 ? -5.082 6.681 14.496 1.00 86.69 93 GLY A CA 1
ATOM 697 C C . GLY A 1 93 ? -5.339 7.769 13.450 1.00 86.69 93 GLY A C 1
ATOM 698 O O . GLY A 1 93 ? -4.549 8.695 13.243 1.00 86.69 93 GLY A O 1
ATOM 699 N N . ALA A 1 94 ? -6.508 7.723 12.822 1.00 90.06 94 ALA A N 1
ATOM 700 C CA . ALA A 1 94 ? -6.941 8.701 11.829 1.00 90.06 94 ALA A CA 1
ATOM 701 C C . ALA A 1 94 ? -7.556 9.955 12.486 1.00 90.06 94 ALA A C 1
ATOM 703 O O . ALA A 1 94 ? -8.650 10.397 12.137 1.00 90.06 94 ALA A O 1
ATOM 704 N N . LYS A 1 95 ? -6.852 10.544 13.464 1.00 87.69 95 LYS A N 1
ATOM 705 C CA . LYS A 1 95 ? -7.362 11.655 14.298 1.00 87.69 95 LYS A CA 1
ATOM 706 C C . LYS A 1 95 ? -7.704 12.910 13.490 1.00 87.69 95 LYS A C 1
ATOM 708 O O . LYS A 1 95 ? -8.558 13.700 13.882 1.00 87.69 95 LYS A O 1
ATOM 713 N N . LYS A 1 96 ? -7.017 13.117 12.362 1.00 91.12 96 LYS A N 1
ATOM 714 C CA . LYS A 1 96 ? -7.277 14.229 11.441 1.00 91.12 96 LYS A CA 1
ATOM 715 C C . LYS A 1 96 ? -8.366 13.841 10.443 1.00 91.12 96 LYS A C 1
ATOM 717 O O . LYS A 1 96 ? -8.314 12.763 9.859 1.00 91.12 96 LYS A O 1
ATOM 722 N N . LYS A 1 97 ? -9.275 14.778 10.142 1.00 91.69 97 LYS A N 1
ATOM 723 C CA . LYS A 1 97 ? -10.363 14.592 9.160 1.00 91.69 97 LYS A CA 1
ATOM 724 C C . LYS A 1 97 ? -9.866 14.096 7.797 1.00 91.69 97 LYS A C 1
ATOM 726 O O . LYS A 1 97 ? -10.539 13.283 7.180 1.00 91.69 97 LYS A O 1
ATOM 731 N N . VAL A 1 98 ? -8.697 14.560 7.346 1.00 92.75 98 VAL A N 1
ATOM 732 C CA . VAL A 1 98 ? -8.088 14.126 6.074 1.00 92.75 98 VAL A CA 1
ATOM 733 C C . VAL A 1 98 ? -7.729 12.640 6.105 1.00 92.75 98 VAL A C 1
ATOM 735 O O . VAL A 1 98 ? -8.128 11.917 5.204 1.00 92.75 98 VAL A O 1
ATOM 738 N N . LEU A 1 99 ? -7.052 12.172 7.159 1.00 92.19 99 LEU A N 1
ATOM 739 C CA . LEU A 1 99 ? -6.702 10.755 7.310 1.00 92.19 99 LEU A CA 1
ATOM 740 C C . LEU A 1 99 ? -7.952 9.889 7.467 1.00 92.19 99 LEU A C 1
ATOM 742 O O . LEU A 1 99 ? -8.042 8.836 6.859 1.00 92.19 99 LEU A O 1
ATOM 746 N N . SER A 1 100 ? -8.950 10.353 8.223 1.00 93.06 100 SER A N 1
ATOM 747 C CA . SER A 1 100 ? -10.207 9.613 8.397 1.00 93.06 100 SER A CA 1
ATOM 748 C C . SER A 1 100 ? -10.954 9.437 7.072 1.00 93.06 100 SER A C 1
ATOM 750 O O . SER A 1 100 ? -11.351 8.325 6.738 1.00 93.06 100 SER A O 1
ATOM 752 N N . LYS A 1 101 ? -11.057 10.510 6.273 1.00 94.44 101 LYS A N 1
ATOM 753 C CA . LYS A 1 101 ? -11.614 10.446 4.914 1.00 94.44 101 LYS A CA 1
ATOM 754 C C . LYS A 1 101 ? -10.787 9.568 3.985 1.00 94.44 101 LYS A C 1
ATOM 756 O O . LYS A 1 101 ? -11.355 8.917 3.121 1.00 94.44 101 LYS A O 1
ATOM 761 N N . TYR A 1 102 ? -9.467 9.579 4.139 1.00 94.88 102 TYR A N 1
ATOM 762 C CA . TYR A 1 102 ? -8.589 8.726 3.356 1.00 94.88 102 TYR A CA 1
ATOM 763 C C . TYR A 1 102 ? -8.818 7.243 3.670 1.00 94.88 102 TYR A C 1
ATOM 765 O O . TYR A 1 102 ? -8.921 6.452 2.745 1.00 94.88 102 TYR A O 1
ATOM 773 N N . VAL A 1 103 ? -8.979 6.878 4.948 1.00 93.69 103 VAL A N 1
ATOM 774 C CA . VAL A 1 103 ? -9.346 5.508 5.349 1.00 93.69 103 VAL A CA 1
ATOM 775 C C . VAL A 1 103 ? -10.671 5.091 4.707 1.00 93.69 103 VAL A C 1
ATOM 777 O O . VAL A 1 103 ? -10.764 3.985 4.191 1.00 93.69 103 VAL A O 1
ATOM 780 N N . ASP A 1 104 ? -11.675 5.974 4.691 1.00 92.94 104 ASP A N 1
ATOM 781 C CA . ASP A 1 104 ? -12.962 5.687 4.037 1.00 92.94 104 ASP A CA 1
ATOM 782 C C . ASP A 1 104 ? -12.828 5.547 2.516 1.00 92.94 104 ASP A C 1
ATOM 784 O O . ASP A 1 104 ? -13.443 4.673 1.916 1.00 92.94 104 ASP A O 1
ATOM 788 N N . PHE A 1 105 ? -12.020 6.404 1.890 1.00 94.62 105 PHE A N 1
ATOM 789 C CA . PHE A 1 105 ? -11.746 6.355 0.457 1.00 94.62 105 PHE A CA 1
ATOM 790 C C . PHE A 1 105 ? -11.014 5.073 0.060 1.00 94.62 105 PHE A C 1
ATOM 792 O O . PHE A 1 105 ? -11.401 4.437 -0.911 1.00 94.62 105 PHE A O 1
ATOM 799 N N . HIS A 1 106 ? -9.986 4.678 0.812 1.00 93.81 106 HIS A N 1
ATOM 800 C CA . HIS A 1 106 ? -9.246 3.441 0.565 1.00 93.81 106 HIS A CA 1
ATOM 801 C C . HIS A 1 106 ? -10.165 2.223 0.728 1.00 93.81 106 HIS A C 1
ATOM 803 O O . HIS A 1 106 ? -10.309 1.432 -0.200 1.00 93.81 106 HIS A O 1
ATOM 809 N N . ALA A 1 107 ? -10.929 2.172 1.824 1.00 90.25 107 ALA A N 1
ATOM 810 C CA . ALA A 1 107 ? -11.897 1.106 2.075 1.00 90.25 107 ALA A CA 1
ATOM 811 C C . ALA A 1 107 ? -13.029 1.022 1.032 1.00 90.25 107 ALA A C 1
ATOM 813 O O . ALA A 1 107 ? -13.612 -0.042 0.865 1.00 90.25 107 ALA A O 1
ATOM 814 N N . PHE A 1 108 ? -13.354 2.115 0.333 1.00 91.38 108 PHE A N 1
ATOM 815 C CA . PHE A 1 108 ? -14.356 2.109 -0.737 1.00 91.38 108 PHE A CA 1
ATOM 816 C C . PHE A 1 108 ? -13.910 1.304 -1.966 1.00 91.38 108 PHE A C 1
ATOM 818 O O . PHE A 1 108 ? -14.746 0.667 -2.603 1.00 91.38 108 PHE A O 1
ATOM 825 N N . PHE A 1 109 ? -12.619 1.336 -2.306 1.00 90.69 109 PHE A N 1
ATOM 826 C CA . PHE A 1 109 ? -12.078 0.551 -3.423 1.00 90.69 109 PHE A CA 1
ATOM 827 C C . PHE A 1 109 ? -11.773 -0.891 -3.037 1.00 90.69 109 PHE A C 1
ATOM 829 O O . PHE A 1 109 ? -11.652 -1.737 -3.915 1.00 90.69 109 PHE A O 1
ATOM 836 N N . HIS A 1 110 ? -11.669 -1.168 -1.743 1.00 88.44 110 HIS A N 1
ATOM 837 C CA . HIS A 1 110 ? -11.308 -2.477 -1.244 1.00 88.44 110 HIS A CA 1
ATOM 838 C C . HIS A 1 110 ? -12.425 -3.503 -1.460 1.00 88.44 110 HIS A C 1
ATOM 840 O O . HIS A 1 110 ? -13.587 -3.267 -1.118 1.00 88.44 110 HIS A O 1
ATOM 846 N N . PHE A 1 111 ? -12.070 -4.676 -1.985 1.00 84.81 111 PHE A N 1
ATOM 847 C CA . PHE A 1 111 ? -13.012 -5.767 -2.182 1.00 84.81 111 PHE A CA 1
ATOM 848 C C . PHE A 1 111 ? -13.645 -6.183 -0.836 1.00 84.81 111 PHE A C 1
ATOM 850 O O . PHE A 1 111 ? -12.911 -6.425 0.131 1.00 84.81 111 PHE A O 1
ATOM 857 N N . PRO A 1 112 ? -14.985 -6.297 -0.736 1.00 78.06 112 PRO A N 1
ATOM 858 C CA . PRO A 1 112 ? -15.639 -6.622 0.529 1.00 78.06 112 PRO A CA 1
ATOM 859 C C . PRO A 1 112 ? -15.365 -8.070 0.978 1.00 78.06 112 PRO A C 1
ATOM 861 O O . PRO A 1 112 ? -15.765 -9.038 0.329 1.00 78.06 112 PRO A O 1
ATOM 864 N N . HIS A 1 113 ? -14.695 -8.244 2.121 1.00 67.81 113 HIS A N 1
ATOM 865 C CA . HIS A 1 113 ? -14.313 -9.567 2.654 1.00 67.81 113 HIS A CA 1
ATOM 866 C C . HIS A 1 113 ? -15.476 -10.477 3.052 1.00 67.81 113 HIS A C 1
ATOM 868 O O . HIS A 1 113 ? -15.302 -11.691 3.193 1.00 67.81 113 HIS A O 1
ATOM 874 N N . ASP A 1 114 ? -16.654 -9.905 3.267 1.00 68.38 114 ASP A N 1
ATOM 875 C CA . ASP A 1 114 ? -17.890 -10.631 3.530 1.00 68.38 114 ASP A CA 1
ATOM 876 C C . ASP A 1 114 ? -18.431 -11.339 2.278 1.00 68.38 114 ASP A C 1
ATOM 878 O O . ASP A 1 114 ? -19.149 -12.329 2.409 1.00 68.38 114 ASP A O 1
ATOM 882 N N . GLN A 1 115 ? -18.035 -10.901 1.079 1.00 68.12 115 GLN A N 1
ATOM 883 C CA . GLN A 1 115 ? -18.484 -11.490 -0.184 1.00 68.12 115 GLN A CA 1
ATOM 884 C C . GLN A 1 115 ? -17.707 -12.751 -0.571 1.00 68.12 115 GLN A C 1
ATOM 886 O O . GLN A 1 115 ? -18.282 -13.670 -1.157 1.00 68.12 115 GLN A O 1
ATOM 891 N N . MET A 1 116 ? -16.410 -12.835 -0.252 1.00 74.88 116 MET A N 1
ATOM 892 C CA . MET A 1 116 ? -15.601 -14.017 -0.562 1.00 74.88 116 MET A CA 1
ATOM 893 C C . MET A 1 116 ? -14.379 -14.137 0.355 1.00 74.88 116 MET A C 1
ATOM 895 O O . MET A 1 116 ? -13.517 -13.264 0.391 1.00 74.88 116 MET A O 1
ATOM 899 N N . LYS A 1 117 ? -14.256 -15.281 1.043 1.00 77.69 117 LYS A N 1
ATOM 900 C CA . LYS A 1 117 ? -13.060 -15.635 1.820 1.00 77.69 117 LYS A CA 1
ATOM 901 C C . LYS A 1 117 ? -12.142 -16.528 0.995 1.00 77.69 117 LYS A C 1
ATOM 903 O O . LYS A 1 117 ? -12.350 -17.739 0.909 1.00 77.69 117 LYS A O 1
ATOM 908 N N . LEU A 1 118 ? -11.115 -15.936 0.394 1.00 82.31 118 LEU A N 1
ATOM 909 C CA . LEU A 1 118 ? -10.073 -16.694 -0.291 1.00 82.31 118 LEU A CA 1
ATOM 910 C C . LEU A 1 118 ? -9.170 -17.422 0.717 1.00 82.31 118 LEU A C 1
ATOM 912 O O . LEU A 1 118 ? -8.919 -16.957 1.830 1.00 82.31 118 LEU A O 1
ATOM 916 N N . LYS A 1 119 ? -8.668 -18.601 0.335 1.00 86.88 119 LYS A N 1
ATOM 917 C CA . LYS A 1 119 ? -7.691 -19.333 1.155 1.00 86.88 119 LYS A CA 1
ATOM 918 C C . LYS A 1 119 ? -6.352 -18.599 1.109 1.00 86.88 119 LYS A C 1
ATOM 920 O O . LYS A 1 119 ? -5.911 -18.225 0.029 1.00 86.88 119 LYS A O 1
ATOM 925 N N . LYS A 1 120 ? -5.641 -18.510 2.239 1.00 83.62 120 LYS A N 1
ATOM 926 C CA . LYS A 1 120 ? -4.285 -17.915 2.317 1.00 83.62 120 LYS A CA 1
ATOM 927 C C . LYS A 1 120 ? -3.305 -18.483 1.285 1.00 83.62 120 LYS A C 1
ATOM 929 O O . LYS A 1 120 ? -2.458 -17.761 0.779 1.00 83.62 120 LYS A O 1
ATOM 934 N N . SER A 1 121 ? -3.445 -19.764 0.936 1.00 87.25 121 SER A N 1
ATOM 935 C CA . SER A 1 121 ? -2.641 -20.399 -0.112 1.00 87.25 121 SER A CA 1
ATOM 936 C C . SER A 1 121 ? -2.821 -19.733 -1.477 1.00 87.25 121 SER A C 1
ATOM 938 O O . SER A 1 121 ? -1.858 -19.650 -2.225 1.00 87.25 121 SER A O 1
ATOM 940 N N . VAL A 1 122 ? -4.027 -19.252 -1.802 1.00 88.75 122 VAL A N 1
ATOM 941 C CA . VAL A 1 122 ? -4.303 -18.546 -3.062 1.00 88.75 122 VAL A CA 1
ATOM 942 C C . VAL A 1 122 ? -3.502 -17.250 -3.109 1.00 88.75 122 VAL A C 1
ATOM 944 O O . VAL A 1 122 ? -2.810 -17.039 -4.094 1.00 88.75 122 VAL A O 1
ATOM 947 N N . GLY A 1 123 ? -3.505 -16.459 -2.030 1.00 84.56 123 GLY A N 1
ATOM 948 C CA . GLY A 1 123 ? -2.695 -15.239 -1.933 1.00 84.56 123 GLY A CA 1
ATOM 949 C C . GLY A 1 123 ? -1.191 -15.489 -2.083 1.00 84.56 123 GLY A C 1
ATOM 950 O O . GLY A 1 123 ? -0.503 -14.778 -2.808 1.00 84.56 123 GLY A O 1
ATOM 951 N N . ILE A 1 124 ? -0.673 -16.555 -1.463 1.00 85.56 124 ILE A N 1
ATOM 952 C CA . ILE A 1 124 ? 0.741 -16.932 -1.621 1.00 85.56 124 ILE A CA 1
ATOM 953 C C . ILE A 1 124 ? 1.041 -17.288 -3.084 1.00 85.56 124 ILE A C 1
ATOM 955 O O . ILE A 1 124 ? 2.035 -16.830 -3.644 1.00 85.56 124 ILE A O 1
ATOM 959 N N . TRP A 1 125 ? 0.180 -18.082 -3.728 1.00 90.56 125 TRP A N 1
ATOM 960 C CA . TRP A 1 125 ? 0.374 -18.473 -5.124 1.00 90.56 125 TRP A CA 1
ATOM 961 C C . TRP A 1 125 ? 0.256 -17.295 -6.090 1.00 90.56 125 TRP A C 1
ATOM 963 O O . TRP A 1 125 ? 1.061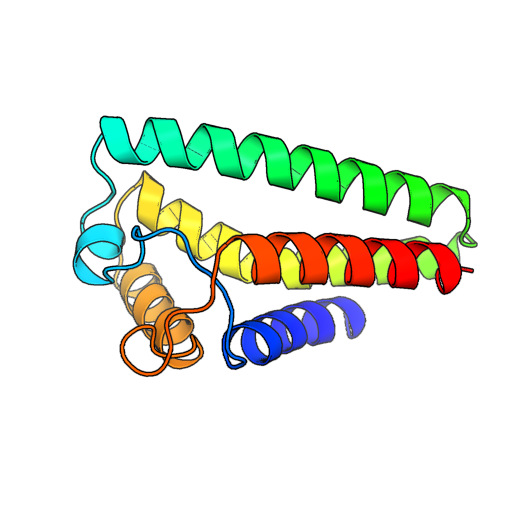 -17.210 -7.016 1.00 90.56 125 TRP A O 1
ATOM 973 N N . THR A 1 126 ? -0.682 -16.367 -5.882 1.00 87.25 126 THR A N 1
ATOM 974 C CA . THR A 1 126 ? -0.783 -15.164 -6.721 1.00 87.25 126 THR A CA 1
ATOM 975 C C . THR A 1 126 ? 0.461 -14.295 -6.586 1.00 87.25 126 THR A C 1
ATOM 977 O O . THR A 1 126 ? 0.961 -13.815 -7.602 1.00 87.25 126 THR A O 1
ATOM 980 N N . GLN A 1 127 ? 1.026 -14.159 -5.383 1.00 84.00 127 GLN A N 1
ATOM 981 C CA . GLN A 1 127 ? 2.282 -13.441 -5.171 1.00 84.00 127 GLN A CA 1
ATOM 982 C C . GLN A 1 127 ? 3.454 -14.132 -5.883 1.00 84.00 127 GLN A C 1
ATOM 984 O O . GLN A 1 127 ? 4.175 -13.480 -6.633 1.00 84.00 127 GLN A O 1
ATOM 989 N N . VAL A 1 128 ? 3.608 -15.454 -5.738 1.00 88.19 128 VAL A N 1
ATOM 990 C CA . VAL A 1 128 ? 4.667 -16.223 -6.423 1.00 88.19 128 VAL A CA 1
ATOM 991 C C . VAL A 1 128 ? 4.557 -16.100 -7.945 1.00 88.19 128 VAL A C 1
ATOM 993 O O . VAL A 1 128 ? 5.554 -15.816 -8.607 1.00 88.19 128 VAL A O 1
ATOM 996 N N . VAL A 1 129 ? 3.356 -16.269 -8.505 1.00 90.38 129 VAL A N 1
ATOM 997 C CA . VAL A 1 129 ? 3.121 -16.149 -9.952 1.00 90.38 129 VAL A CA 1
ATOM 998 C C . VAL A 1 129 ? 3.399 -14.725 -10.427 1.00 90.38 129 VAL A C 1
ATOM 1000 O O . VAL A 1 129 ? 4.112 -14.549 -11.408 1.00 90.38 129 VAL A O 1
ATOM 1003 N N . THR A 1 130 ? 2.905 -13.707 -9.720 1.00 85.06 130 THR A N 1
ATOM 1004 C CA . THR A 1 130 ? 3.111 -12.299 -10.095 1.00 85.06 130 THR A CA 1
ATOM 1005 C C . THR A 1 130 ? 4.589 -11.928 -10.070 1.00 85.06 130 THR A C 1
ATOM 1007 O O . THR A 1 130 ? 5.080 -11.315 -11.014 1.00 85.06 130 THR A O 1
ATOM 1010 N N . LEU A 1 131 ? 5.325 -12.344 -9.036 1.00 83.06 131 LEU A N 1
ATOM 1011 C CA . LEU A 1 131 ? 6.766 -12.109 -8.943 1.00 83.06 131 LEU A CA 1
ATOM 1012 C C . LEU A 1 131 ? 7.547 -12.873 -10.020 1.00 83.06 131 LEU A C 1
ATOM 1014 O O . LEU A 1 131 ? 8.482 -12.321 -10.597 1.00 83.06 131 LEU A O 1
ATOM 1018 N N . GLY A 1 132 ? 7.149 -14.109 -10.329 1.00 86.19 132 GLY A N 1
ATOM 1019 C CA . GLY A 1 132 ? 7.737 -14.894 -11.414 1.00 86.19 132 GLY A CA 1
ATOM 1020 C C . GLY A 1 132 ? 7.520 -14.249 -12.784 1.00 86.19 132 GLY A C 1
ATOM 1021 O O . GLY A 1 132 ? 8.468 -14.098 -13.550 1.00 86.19 132 GLY A O 1
ATOM 1022 N N . LEU A 1 133 ? 6.295 -13.799 -13.072 1.00 85.75 133 LEU A N 1
ATOM 1023 C CA . LEU A 1 133 ? 5.977 -13.065 -14.297 1.00 85.75 133 LEU A CA 1
ATOM 1024 C C . LEU A 1 133 ? 6.752 -11.749 -14.359 1.00 85.75 133 LEU A C 1
ATOM 1026 O O . LEU A 1 133 ? 7.378 -11.468 -15.376 1.00 85.75 133 LEU A O 1
ATOM 1030 N N . ALA A 1 134 ? 6.783 -10.979 -13.268 1.00 80.06 134 ALA A N 1
ATOM 1031 C CA . ALA A 1 134 ? 7.570 -9.754 -13.198 1.00 80.06 134 ALA A CA 1
ATOM 1032 C C . ALA A 1 134 ? 9.043 -10.032 -13.522 1.00 80.06 134 ALA A C 1
ATOM 1034 O O . ALA A 1 134 ? 9.617 -9.334 -14.345 1.00 80.06 134 ALA A O 1
ATOM 1035 N N . TYR A 1 135 ? 9.639 -11.087 -12.961 1.00 80.38 135 TYR A N 1
ATOM 1036 C CA . TYR A 1 135 ? 11.023 -11.470 -13.247 1.00 80.38 135 TYR A CA 1
ATOM 1037 C C . TYR A 1 135 ? 11.269 -11.872 -14.713 1.00 80.38 135 TYR A C 1
ATOM 1039 O O . TYR A 1 135 ? 12.330 -11.567 -15.257 1.00 80.38 135 TYR A O 1
ATOM 1047 N N . VAL A 1 136 ? 10.319 -12.560 -15.352 1.00 84.62 136 VAL A N 1
ATOM 1048 C CA . VAL A 1 136 ? 10.430 -12.984 -16.760 1.00 84.62 136 VAL A CA 1
ATOM 1049 C C . VAL A 1 136 ? 10.259 -11.807 -17.722 1.00 84.62 136 VAL A C 1
ATOM 1051 O O . VAL A 1 136 ? 10.977 -11.729 -18.715 1.00 84.62 136 VAL A O 1
ATOM 1054 N N . PHE A 1 137 ? 9.320 -10.902 -17.435 1.00 79.81 137 PHE A N 1
ATOM 1055 C CA . PHE A 1 137 ? 8.970 -9.777 -18.308 1.00 79.81 137 PHE A CA 1
ATOM 1056 C C . PHE A 1 137 ? 9.742 -8.488 -18.011 1.00 79.81 137 PHE A C 1
ATOM 1058 O O . PHE A 1 137 ? 9.664 -7.552 -18.806 1.00 79.81 137 PHE A O 1
ATOM 1065 N N . LEU A 1 138 ? 10.476 -8.420 -16.896 1.00 74.31 138 LEU A N 1
ATOM 1066 C CA . LEU A 1 138 ? 11.446 -7.358 -16.647 1.00 74.31 138 LEU A CA 1
ATOM 1067 C C . LEU A 1 138 ? 12.595 -7.500 -17.661 1.00 74.31 138 LEU A C 1
ATOM 1069 O O . LEU A 1 138 ? 13.295 -8.519 -17.616 1.00 74.31 138 LEU A O 1
ATOM 1073 N N . PRO A 1 139 ? 12.756 -6.526 -18.578 1.00 63.16 139 PRO A N 1
ATOM 1074 C CA . PRO A 1 139 ? 13.801 -6.565 -19.592 1.00 63.16 139 PRO A CA 1
ATOM 1075 C C . PRO A 1 139 ? 15.194 -6.497 -18.962 1.00 63.16 139 PRO A C 1
ATOM 1077 O O . PRO A 1 139 ? 15.334 -5.836 -17.904 1.00 63.16 139 PRO A O 1
#

Secondary structure (DSSP, 8-state):
-HHHHHHHHHHHHHHTS-----TT--HHHHHH---HHHHHHHHHHHHHHHHHHHHHHHHHHHHS-HHHHHHHHHHHHHHHHHHHHHHHHHHH---SHHHHHHHHHHHHHSPPTTT----HHHHHHHHHHHHHHHHHH--

Sequence (139 aa):
ILAFLLGIISHFVLDAIPHTDPEIIDTKAVKAGLSKEILTRFRRIVAIDVLLVLTVVMIALNRVSTPMTNSIMLGAIGGILPDAILGLSMLYGAKKKVLSKYVDFHAFFHFPHDQMKLKKSVGIWTQVVTLGLAYVFLP

Foldseek 3Di:
DVLLQVLQVVQLQVLLDDAADDPCPDLVLLQVADDPVVVVVVVVVVVVVVVVVVVLLVLLVVQDDPVVNVSSVSSVCSNCVLVVLSVVSNHPHCPDPVSSVSSVVSVVSGHDCVVDHDDVVVNVVVVVVVSVVSNVPRD

pLDDT: mean 85.76, std 7.87, range [56.97, 97.94]

Radius of gyration: 16.06 Å; chains: 1; bounding box: 38×35×40 Å